Protein AF-A0A946KZQ8-F1 (afdb_monomer_lite)

pLDDT: mean 96.3, std 3.96, range [70.0, 98.69]

Foldseek 3Di:
DCVVCVCVVCVVVQPDDDCPRPCNVVVVVVLVVQLAAQAADEAEEEDAAPPCPPVVVVSCVRGNNNPPQDHHYHYPAYPPRCVVPVPSVVVRVVSSVD

Sequence (98 aa):
DDSYKEAARQFPLLVPNSTDDPSYQNNVEAWEVLKKWEKPLLCAFSDQDHIFQGVENTFIKNIPGAEGINHVQIKGAGHFLQEDKPEECVDAILSLLY

Secondary structure (DSSP, 8-state):
-GGG-HHHHHGGGGS--STTSTTHHHHHHHHHHHTT--S----EEESS-TTTTTTHHHHHHH-GGGTT---EEETT--TTHHHH-HHHHHHHHHTTT-

Radius of gyration: 16.19 Å; chains: 1; bounding box: 36×31×47 Å

Structure (mmCIF, N/CA/C/O backbone):
data_AF-A0A946KZQ8-F1
#
_entry.id   AF-A0A946KZQ8-F1
#
loop_
_atom_site.group_PDB
_atom_site.id
_atom_site.type_symbol
_atom_site.label_atom_id
_atom_site.label_alt_id
_atom_site.label_comp_id
_atom_site.label_asym_id
_atom_site.label_entity_id
_atom_site.label_seq_id
_atom_site.pdbx_PDB_ins_code
_atom_site.Cartn_x
_atom_site.Cartn_y
_atom_site.Cartn_z
_atom_site.occupancy
_atom_site.B_iso_or_equiv
_atom_site.auth_seq_id
_atom_site.auth_comp_id
_atom_site.auth_asym_id
_atom_site.auth_atom_id
_atom_site.pdbx_PDB_model_num
ATOM 1 N N . ASP A 1 1 ? -4.865 -11.099 -29.536 1.00 76.81 1 ASP A N 1
ATOM 2 C CA . ASP A 1 1 ? -3.540 -10.684 -30.012 1.00 76.81 1 ASP A CA 1
ATOM 3 C C . ASP A 1 1 ? -2.785 -10.048 -28.855 1.00 76.81 1 ASP A C 1
ATOM 5 O O . ASP A 1 1 ? -3.419 -9.491 -27.976 1.00 76.81 1 ASP A O 1
ATOM 9 N N . ASP A 1 2 ? -1.470 -10.176 -28.800 1.00 87.06 2 ASP A N 1
ATOM 10 C CA . ASP A 1 2 ? -0.660 -9.770 -27.648 1.00 87.06 2 ASP A CA 1
ATOM 11 C C . ASP A 1 2 ? -0.480 -8.249 -27.516 1.00 87.06 2 ASP A C 1
ATOM 13 O O . ASP A 1 2 ? -0.016 -7.781 -26.477 1.00 87.06 2 ASP A O 1
ATOM 17 N N . SER A 1 3 ? -0.911 -7.476 -28.515 1.00 90.25 3 SER A N 1
ATOM 18 C CA . SER A 1 3 ? -0.860 -6.007 -28.541 1.00 90.25 3 SER A CA 1
ATOM 19 C C . SER A 1 3 ? -1.530 -5.308 -27.346 1.00 90.25 3 SER A C 1
ATOM 21 O O . SER A 1 3 ? -1.131 -4.199 -27.005 1.00 90.25 3 SER A O 1
ATOM 23 N N . TYR A 1 4 ? -2.487 -5.943 -26.655 1.00 91.44 4 TYR A N 1
ATOM 24 C CA . TYR A 1 4 ? -3.118 -5.387 -25.443 1.00 91.44 4 TYR A CA 1
ATOM 25 C C . TYR A 1 4 ? -2.414 -5.766 -24.127 1.00 91.44 4 TYR A C 1
ATOM 27 O O . TYR A 1 4 ? -2.821 -5.304 -23.063 1.00 91.44 4 TYR A O 1
ATOM 35 N N . LYS A 1 5 ? -1.391 -6.632 -24.157 1.00 95.06 5 LYS A N 1
ATOM 36 C CA . LYS A 1 5 ? -0.744 -7.170 -22.941 1.00 95.06 5 LYS A CA 1
ATOM 37 C C . LYS A 1 5 ? 0.452 -6.351 -22.467 1.00 95.06 5 LYS A C 1
ATOM 39 O O . LYS A 1 5 ? 1.017 -6.675 -21.425 1.00 95.06 5 LYS A O 1
ATOM 44 N N . GLU A 1 6 ? 0.843 -5.316 -23.208 1.00 94.88 6 GLU A N 1
ATOM 45 C CA . GLU A 1 6 ? 2.080 -4.580 -22.939 1.00 94.88 6 GLU A CA 1
ATOM 46 C C . GLU A 1 6 ? 2.098 -3.980 -21.531 1.00 94.88 6 GLU A C 1
ATOM 48 O O . GLU A 1 6 ? 3.059 -4.173 -20.796 1.00 94.88 6 GLU A O 1
ATOM 53 N N . ALA A 1 7 ? 0.994 -3.370 -21.091 1.00 94.31 7 ALA A N 1
ATOM 54 C CA . ALA A 1 7 ? 0.895 -2.823 -19.739 1.00 94.31 7 ALA A CA 1
ATOM 55 C C . ALA A 1 7 ? 1.129 -3.891 -18.656 1.00 94.31 7 ALA A C 1
ATOM 57 O O . ALA A 1 7 ? 1.914 -3.668 -17.739 1.00 94.31 7 ALA A O 1
ATOM 58 N N . ALA A 1 8 ? 0.517 -5.073 -18.793 1.00 96.19 8 ALA A N 1
ATOM 59 C CA . ALA A 1 8 ? 0.686 -6.171 -17.839 1.00 96.19 8 ALA A CA 1
ATOM 60 C C . ALA A 1 8 ? 2.126 -6.717 -17.810 1.00 96.19 8 ALA A C 1
ATOM 62 O O . ALA A 1 8 ? 2.577 -7.195 -16.772 1.00 96.19 8 ALA A O 1
ATOM 63 N N . ARG A 1 9 ? 2.858 -6.634 -18.931 1.00 95.31 9 ARG A N 1
ATOM 64 C CA . ARG A 1 9 ? 4.275 -7.025 -19.010 1.00 95.31 9 ARG A CA 1
ATOM 65 C C . ARG A 1 9 ? 5.206 -5.980 -18.404 1.00 95.31 9 ARG A C 1
ATOM 67 O O . ARG A 1 9 ? 6.178 -6.354 -17.758 1.00 95.31 9 ARG A O 1
ATOM 74 N N . GLN A 1 10 ? 4.917 -4.697 -18.616 1.00 95.94 10 GLN A N 1
ATOM 75 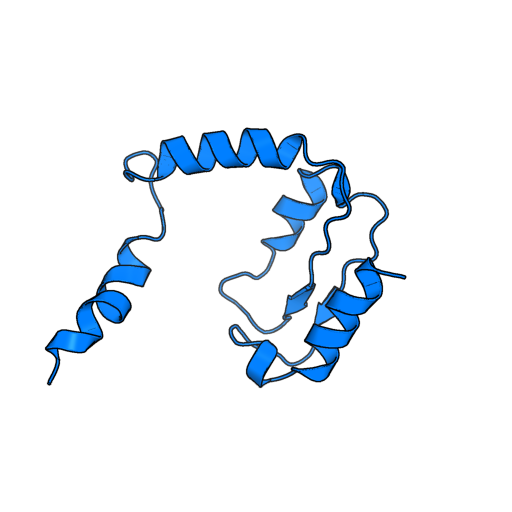C CA . GLN A 1 10 ? 5.768 -3.600 -18.155 1.00 95.94 10 GLN A CA 1
ATOM 76 C C . GLN A 1 10 ? 5.584 -3.292 -16.668 1.00 95.94 10 GLN A C 1
ATOM 78 O O . GLN A 1 10 ? 6.556 -2.948 -16.008 1.00 95.94 10 GLN A O 1
ATOM 83 N N . PHE A 1 11 ? 4.374 -3.438 -16.117 1.00 96.50 11 PHE A N 1
ATOM 84 C CA . PHE A 1 11 ? 4.063 -3.019 -14.743 1.00 96.50 11 PHE A CA 1
ATOM 85 C C . PHE A 1 11 ? 5.052 -3.531 -13.677 1.00 96.50 11 PHE A C 1
ATOM 87 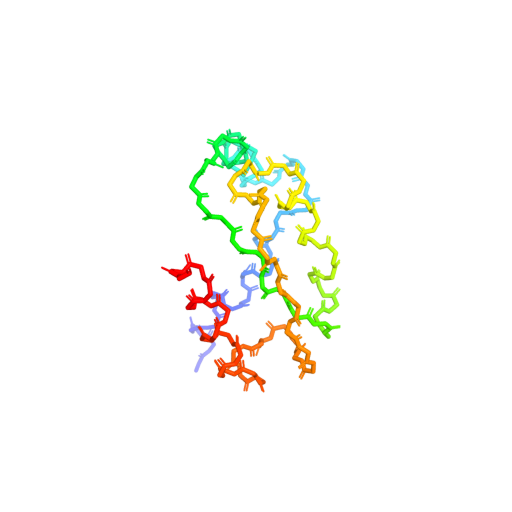O O . PHE A 1 11 ? 5.509 -2.720 -12.872 1.00 96.50 11 PHE A O 1
ATOM 94 N N . PRO A 1 12 ? 5.458 -4.820 -13.676 1.00 95.38 12 PRO A N 1
ATOM 95 C CA . PRO A 1 12 ? 6.429 -5.321 -12.702 1.00 95.38 12 PRO A CA 1
ATOM 96 C C . PRO A 1 12 ? 7.816 -4.672 -12.814 1.00 95.38 12 PRO A C 1
ATOM 98 O O . PRO A 1 12 ? 8.517 -4.568 -11.814 1.00 95.38 12 PRO A O 1
ATOM 101 N N . LEU A 1 13 ? 8.209 -4.218 -14.011 1.00 95.38 13 LEU A N 1
ATOM 102 C CA . LEU A 1 13 ? 9.494 -3.550 -14.254 1.00 95.38 13 LEU A CA 1
ATOM 103 C C . LEU A 1 13 ? 9.507 -2.097 -13.765 1.00 95.38 13 LEU A C 1
ATOM 105 O O . LEU A 1 13 ? 10.574 -1.505 -13.662 1.00 95.38 13 LEU A O 1
ATOM 109 N N . LEU A 1 14 ? 8.335 -1.523 -13.480 1.00 95.94 14 LEU A N 1
ATOM 110 C CA . LEU A 1 14 ? 8.195 -0.158 -12.972 1.00 95.94 14 LEU A CA 1
ATOM 111 C C . LEU A 1 14 ? 8.219 -0.090 -11.439 1.00 95.94 14 LEU A C 1
ATOM 113 O O . LEU A 1 14 ? 8.126 1.003 -10.883 1.00 95.94 14 LEU A O 1
ATOM 117 N N . VAL A 1 15 ? 8.318 -1.232 -10.748 1.00 95.19 15 VAL A N 1
ATOM 118 C CA . VAL A 1 15 ? 8.496 -1.266 -9.293 1.00 95.19 15 VAL A CA 1
ATOM 119 C C . VAL A 1 15 ? 9.938 -0.855 -8.980 1.00 95.19 15 VAL A C 1
ATOM 121 O O . VAL A 1 15 ? 10.855 -1.605 -9.321 1.00 95.19 15 VAL A O 1
ATOM 124 N N . PRO A 1 16 ? 10.164 0.303 -8.334 1.00 94.88 16 PRO A N 1
ATOM 125 C CA . PRO A 1 16 ? 11.514 0.783 -8.092 1.00 94.88 16 PRO A CA 1
ATOM 126 C C . PRO A 1 16 ? 12.226 -0.115 -7.083 1.00 94.88 16 PRO A C 1
ATOM 128 O O . PRO A 1 16 ? 11.686 -0.428 -6.019 1.00 94.88 16 PRO A O 1
ATOM 131 N N . ASN A 1 17 ? 13.453 -0.502 -7.410 1.00 94.56 17 ASN A N 1
ATOM 132 C CA . ASN A 1 17 ? 14.316 -1.324 -6.563 1.00 94.56 17 ASN A CA 1
ATOM 133 C C . ASN A 1 17 ? 15.730 -0.741 -6.391 1.00 94.56 17 ASN A C 1
ATOM 135 O O . ASN A 1 17 ? 16.533 -1.303 -5.646 1.00 94.56 17 ASN A O 1
ATOM 139 N N . SER A 1 18 ? 16.018 0.392 -7.036 1.00 96.12 18 SER A N 1
ATOM 140 C CA . SER A 1 18 ? 17.276 1.127 -6.950 1.00 96.12 18 SER A CA 1
ATOM 141 C C . SER A 1 18 ? 17.031 2.635 -6.831 1.00 96.12 18 SER A C 1
ATOM 143 O O . SER A 1 18 ? 15.971 3.156 -7.175 1.00 96.12 18 SER A O 1
ATOM 145 N N . THR A 1 19 ? 18.043 3.368 -6.366 1.00 96.50 19 THR A N 1
ATOM 146 C CA . THR A 1 19 ? 18.050 4.839 -6.384 1.00 96.50 19 THR A CA 1
ATOM 147 C C . THR A 1 19 ? 18.204 5.419 -7.791 1.00 96.50 19 THR A C 1
ATOM 149 O O . THR A 1 19 ? 17.941 6.601 -7.991 1.00 96.50 19 THR A O 1
ATOM 152 N N . ASP A 1 20 ? 18.623 4.596 -8.755 1.00 96.88 20 ASP A N 1
ATOM 153 C CA . ASP A 1 20 ? 18.774 4.984 -10.162 1.00 96.88 20 ASP A CA 1
ATOM 154 C C . ASP A 1 20 ? 17.452 4.901 -10.948 1.00 96.88 20 ASP A C 1
ATOM 156 O O . ASP A 1 20 ? 17.388 5.338 -12.100 1.00 96.88 20 ASP A O 1
ATOM 160 N N . ASP A 1 21 ? 16.391 4.346 -10.348 1.00 97.25 21 ASP A N 1
ATOM 161 C CA . ASP A 1 21 ? 15.090 4.239 -11.001 1.00 97.25 21 ASP A CA 1
ATOM 162 C C . ASP A 1 21 ? 14.497 5.629 -11.291 1.00 97.25 21 ASP A C 1
ATOM 164 O O . ASP A 1 21 ? 14.481 6.492 -10.406 1.00 97.25 21 ASP A O 1
ATOM 168 N N . PRO A 1 22 ? 13.908 5.860 -12.482 1.00 97.06 22 PRO A N 1
ATOM 169 C CA . PRO A 1 22 ? 13.354 7.167 -12.848 1.00 97.06 22 PRO A CA 1
ATOM 170 C C . PRO A 1 22 ? 12.289 7.701 -11.878 1.00 97.06 22 PRO A C 1
ATOM 172 O O . PRO A 1 22 ? 12.091 8.911 -11.780 1.00 97.06 22 PRO A O 1
ATOM 175 N N . SER A 1 23 ? 11.586 6.815 -11.164 1.00 96.94 23 SER A N 1
ATOM 176 C CA . SER A 1 23 ? 10.569 7.183 -10.174 1.00 96.94 23 SER A CA 1
ATOM 177 C C . SER A 1 23 ? 11.123 7.434 -8.769 1.00 96.94 23 SER A C 1
ATOM 179 O O . SER A 1 23 ? 10.364 7.885 -7.914 1.00 96.94 23 SER A O 1
ATOM 181 N N . TYR A 1 24 ? 12.405 7.149 -8.499 1.00 97.38 24 TYR A N 1
ATOM 182 C CA . TYR A 1 24 ? 12.972 7.200 -7.148 1.00 97.38 24 TYR A CA 1
ATOM 183 C C . TYR A 1 24 ? 12.779 8.572 -6.494 1.00 97.38 24 TYR A C 1
ATOM 185 O O . TYR A 1 24 ? 12.175 8.665 -5.426 1.00 97.38 24 TYR A O 1
ATOM 193 N N . GLN A 1 25 ? 13.220 9.643 -7.162 1.00 98.06 25 GLN A N 1
ATOM 194 C CA . GLN A 1 25 ? 13.147 10.999 -6.611 1.00 98.06 25 GLN A CA 1
ATOM 195 C C . GLN A 1 25 ? 11.698 11.435 -6.350 1.00 98.06 25 GLN A C 1
ATOM 197 O O . GLN A 1 25 ? 11.394 11.956 -5.279 1.00 98.06 25 GLN A O 1
ATOM 202 N N . ASN A 1 26 ? 10.785 11.139 -7.280 1.00 98.25 26 ASN A N 1
ATOM 203 C CA . ASN A 1 26 ? 9.362 11.445 -7.117 1.00 98.25 26 ASN A CA 1
ATOM 204 C C . ASN A 1 26 ? 8.753 10.691 -5.921 1.00 98.25 26 ASN A C 1
ATOM 206 O O . ASN A 1 26 ? 7.958 11.256 -5.171 1.00 98.25 26 ASN A O 1
ATOM 210 N N . ASN A 1 27 ? 9.143 9.430 -5.705 1.00 98.00 27 ASN A N 1
ATOM 211 C CA . ASN A 1 27 ? 8.669 8.640 -4.570 1.00 98.00 27 ASN A CA 1
ATOM 212 C C . ASN A 1 27 ? 9.237 9.149 -3.237 1.00 98.00 27 ASN A C 1
ATOM 214 O O . ASN A 1 27 ? 8.513 9.165 -2.241 1.00 98.00 27 ASN A O 1
ATOM 218 N N . VAL A 1 28 ? 10.498 9.596 -3.204 1.00 97.88 28 VAL A N 1
ATOM 219 C CA . VAL A 1 28 ? 11.093 10.249 -2.024 1.00 97.88 28 VAL A CA 1
ATOM 220 C C . VAL A 1 28 ? 10.321 11.521 -1.674 1.00 97.88 28 VAL A C 1
ATOM 222 O O . VAL A 1 28 ? 9.930 11.706 -0.523 1.00 97.88 28 VAL A O 1
ATOM 225 N N . GLU A 1 29 ? 10.037 12.370 -2.659 1.00 98.56 29 GLU A N 1
ATOM 226 C CA . GLU A 1 29 ? 9.269 13.603 -2.457 1.00 98.56 29 GLU A CA 1
ATOM 227 C C . GLU A 1 29 ? 7.832 13.322 -1.995 1.00 98.56 29 GLU A C 1
ATOM 229 O O . GLU A 1 29 ? 7.332 13.987 -1.085 1.00 98.56 29 GLU A O 1
ATOM 234 N N . ALA A 1 30 ? 7.182 12.290 -2.542 1.00 98.50 30 ALA A N 1
ATOM 235 C CA . ALA A 1 30 ? 5.868 11.846 -2.081 1.00 98.50 30 ALA A CA 1
ATOM 236 C C . ALA A 1 30 ? 5.895 11.385 -0.613 1.00 98.50 30 ALA A C 1
ATOM 238 O O . ALA A 1 30 ? 4.994 11.725 0.157 1.00 98.50 30 ALA A O 1
ATOM 239 N N . TRP A 1 31 ? 6.945 10.676 -0.186 1.00 98.38 31 TRP A N 1
ATOM 240 C CA . TRP A 1 31 ? 7.119 10.295 1.218 1.00 98.38 31 TRP A CA 1
ATOM 241 C C . TRP A 1 31 ? 7.262 11.503 2.148 1.00 98.38 31 TRP A C 1
ATOM 243 O O . TRP A 1 31 ? 6.738 11.467 3.260 1.00 98.38 31 TRP A O 1
ATOM 253 N N . GLU A 1 32 ? 7.898 12.593 1.714 1.00 98.62 32 GLU A N 1
ATOM 254 C CA . GLU A 1 32 ? 7.977 13.832 2.504 1.00 98.62 32 GLU A CA 1
ATOM 255 C C . GLU A 1 32 ? 6.615 14.521 2.680 1.00 98.62 32 GLU A C 1
ATOM 257 O O . GLU A 1 32 ? 6.391 15.208 3.681 1.00 98.62 32 GLU A O 1
ATOM 262 N N . VAL A 1 33 ? 5.685 14.314 1.743 1.00 98.62 33 VAL A N 1
ATOM 263 C CA . VAL A 1 33 ? 4.284 14.733 1.891 1.00 98.62 33 VAL A CA 1
ATOM 264 C C . VAL A 1 33 ? 3.543 13.802 2.851 1.00 98.62 33 VAL A C 1
ATOM 266 O O . VAL A 1 33 ? 2.890 14.281 3.777 1.00 98.62 33 VAL A O 1
ATOM 269 N N . LEU A 1 34 ? 3.675 12.481 2.683 1.00 98.56 34 LEU A N 1
ATOM 270 C CA . LEU A 1 34 ? 3.010 11.490 3.539 1.00 98.56 34 LEU A CA 1
ATOM 271 C C . LEU A 1 34 ? 3.444 11.593 5.007 1.00 98.56 34 LEU A C 1
ATOM 273 O O . LEU A 1 34 ? 2.606 11.493 5.897 1.00 98.56 34 LEU A O 1
ATOM 277 N N . LYS A 1 35 ? 4.718 11.890 5.286 1.00 98.50 35 LYS A N 1
ATOM 278 C CA . LYS A 1 35 ? 5.220 12.127 6.656 1.00 98.50 35 LYS A CA 1
ATOM 279 C C . LYS A 1 35 ? 4.574 13.326 7.362 1.00 98.50 35 LYS A C 1
ATOM 281 O O . LYS A 1 35 ? 4.716 13.469 8.570 1.00 98.50 35 LYS A O 1
ATOM 286 N N . LYS A 1 36 ? 3.887 14.200 6.623 1.00 98.56 36 LYS A N 1
ATOM 287 C CA . LYS A 1 36 ? 3.146 15.361 7.146 1.00 98.56 36 LYS A CA 1
ATOM 288 C C . LYS A 1 36 ? 1.632 15.166 7.055 1.00 98.56 36 LYS A C 1
ATOM 290 O O . LYS A 1 36 ? 0.873 16.102 7.291 1.00 98.56 36 LYS A O 1
ATOM 295 N N . TRP A 1 37 ? 1.177 13.982 6.652 1.00 98.56 37 TRP A N 1
ATOM 296 C CA . TRP A 1 37 ? -0.239 13.684 6.519 1.00 98.56 37 TRP A CA 1
ATOM 297 C C . TRP A 1 37 ? -0.853 13.429 7.895 1.00 98.56 37 TRP A C 1
ATOM 299 O O . TRP A 1 37 ? -0.590 12.408 8.524 1.00 98.56 37 TRP A O 1
ATOM 309 N N . GLU A 1 38 ? -1.680 14.367 8.351 1.00 98.00 38 GLU A N 1
ATOM 310 C CA . GLU A 1 38 ? -2.344 14.323 9.664 1.00 98.00 38 GLU A CA 1
ATOM 311 C C . GLU A 1 38 ? -3.797 13.829 9.597 1.00 98.00 38 GLU A C 1
ATOM 313 O O . GLU A 1 38 ? -4.428 13.601 10.625 1.00 98.00 38 GLU A O 1
ATOM 318 N N . LYS A 1 39 ? -4.363 13.667 8.393 1.00 97.12 39 LYS A N 1
AT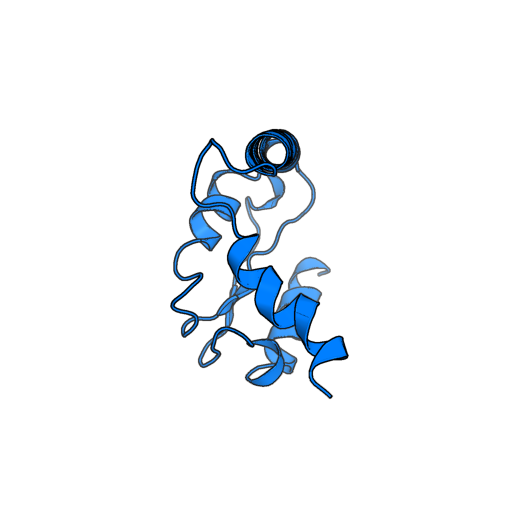OM 319 C CA . LYS A 1 39 ? -5.717 13.110 8.247 1.00 97.12 39 LYS A CA 1
ATOM 320 C C . LYS A 1 39 ? -5.695 11.601 8.519 1.00 97.12 39 LYS A C 1
ATOM 322 O O . LYS A 1 39 ? -4.670 10.978 8.251 1.00 97.12 39 LYS A O 1
ATOM 327 N N . PRO A 1 40 ? -6.813 10.993 8.950 1.00 97.38 40 PRO A N 1
ATOM 328 C CA . PRO A 1 40 ? -6.852 9.568 9.268 1.00 97.38 40 PRO A CA 1
ATOM 329 C C . PRO A 1 40 ? -6.266 8.681 8.159 1.00 97.38 40 PRO A C 1
ATOM 331 O O . PRO A 1 40 ? -6.600 8.844 6.981 1.00 97.38 40 PRO A O 1
ATOM 334 N N . LEU A 1 41 ? -5.392 7.749 8.545 1.00 98.12 41 LEU A N 1
ATOM 335 C CA . LEU A 1 41 ? -4.821 6.714 7.686 1.00 98.12 41 LEU A CA 1
ATOM 336 C C . LEU A 1 41 ? -5.029 5.343 8.328 1.00 98.12 41 LEU A C 1
ATOM 338 O O . LEU A 1 41 ? -4.513 5.054 9.406 1.00 98.12 41 LEU A O 1
ATOM 342 N N . LEU A 1 42 ? -5.742 4.470 7.621 1.00 98.19 42 LEU A N 1
ATOM 343 C CA . LEU A 1 42 ? -5.922 3.076 8.002 1.00 98.19 42 LEU A CA 1
ATOM 344 C C . LEU A 1 42 ? -4.989 2.174 7.194 1.00 98.19 42 LEU A C 1
ATOM 346 O O . LEU A 1 42 ? -4.990 2.216 5.966 1.00 98.19 42 LEU A O 1
ATOM 350 N N . CYS A 1 43 ? -4.246 1.308 7.881 1.00 98.12 43 CYS A N 1
ATOM 351 C CA . CYS A 1 43 ? -3.640 0.131 7.270 1.00 98.12 43 CYS A CA 1
ATOM 352 C C . CYS A 1 43 ? -4.594 -1.063 7.431 1.00 98.12 43 CYS A C 1
ATOM 354 O O . CYS A 1 43 ? -4.955 -1.409 8.557 1.00 98.12 43 CYS A O 1
ATOM 356 N N . ALA A 1 44 ? -4.988 -1.669 6.307 1.00 97.50 44 ALA A N 1
ATOM 357 C CA . ALA A 1 44 ? -5.884 -2.826 6.227 1.00 97.50 44 ALA A CA 1
ATOM 358 C C . ALA A 1 44 ? -5.280 -3.920 5.320 1.00 97.50 44 ALA A C 1
ATOM 360 O O . ALA A 1 44 ? -5.824 -4.253 4.271 1.00 97.50 44 ALA A O 1
ATOM 361 N N . PHE A 1 45 ? -4.095 -4.414 5.686 1.00 98.00 45 PHE A N 1
ATOM 362 C CA . PHE A 1 45 ? -3.353 -5.422 4.914 1.00 98.00 45 PHE A CA 1
ATOM 363 C C . PHE A 1 45 ? -3.877 -6.834 5.203 1.00 98.00 45 PHE A C 1
ATOM 365 O O . PHE A 1 45 ? -4.509 -7.064 6.233 1.00 98.00 45 PHE A O 1
ATOM 372 N N . SER A 1 46 ? -3.608 -7.796 4.322 1.00 97.81 46 SER A N 1
ATOM 373 C CA . SER A 1 46 ? -3.972 -9.200 4.538 1.00 97.81 46 SER A CA 1
ATOM 374 C C . SER A 1 46 ? -2.846 -10.005 5.202 1.00 97.81 46 SER A C 1
ATOM 376 O O . SER A 1 46 ? -1.702 -9.554 5.287 1.00 97.81 46 SER A O 1
ATOM 378 N N . ASP A 1 47 ? -3.159 -11.186 5.741 1.00 96.94 47 ASP A N 1
ATOM 379 C CA . ASP A 1 47 ? -2.184 -12.039 6.436 1.00 96.94 47 ASP A CA 1
ATOM 380 C C . ASP A 1 47 ? -1.531 -13.128 5.569 1.00 96.94 47 ASP A C 1
ATOM 382 O O . ASP A 1 47 ? -0.595 -13.778 6.041 1.00 96.94 47 ASP A O 1
ATOM 386 N N . GLN A 1 48 ? -1.972 -13.316 4.319 1.00 97.56 48 GLN A N 1
ATOM 387 C CA . GLN A 1 48 ? -1.373 -14.271 3.372 1.00 97.56 48 GLN A CA 1
ATOM 388 C C . GLN A 1 48 ? -0.738 -13.594 2.146 1.00 97.56 48 GLN A C 1
ATOM 390 O O . GLN A 1 48 ? -0.312 -14.276 1.214 1.00 97.56 48 GLN A O 1
ATOM 395 N N . ASP A 1 49 ? -0.625 -12.262 2.137 1.00 97.31 49 ASP A N 1
ATOM 396 C CA . ASP A 1 49 ? 0.178 -11.542 1.148 1.00 97.31 49 ASP A CA 1
ATOM 397 C C . ASP A 1 49 ? 1.657 -11.484 1.558 1.00 97.31 49 ASP A C 1
ATOM 399 O O . ASP A 1 49 ? 2.110 -10.578 2.260 1.00 97.31 49 ASP A O 1
ATOM 403 N N . HIS A 1 50 ? 2.437 -12.450 1.076 1.00 93.62 50 HIS A N 1
ATOM 404 C CA . HIS A 1 50 ? 3.879 -12.505 1.320 1.00 93.62 50 HIS A CA 1
ATOM 405 C C . HIS A 1 50 ? 4.677 -11.375 0.648 1.00 93.62 50 HIS A C 1
ATOM 407 O O . HIS A 1 50 ? 5.828 -11.162 1.024 1.00 93.62 50 HIS A O 1
ATOM 413 N N . ILE A 1 51 ? 4.110 -10.662 -0.335 1.00 94.75 51 ILE A N 1
ATOM 414 C CA . ILE A 1 51 ? 4.797 -9.553 -1.016 1.00 94.75 51 ILE A CA 1
ATOM 415 C C . ILE A 1 51 ? 4.817 -8.320 -0.111 1.00 94.75 51 ILE A C 1
ATOM 417 O O . ILE A 1 51 ? 5.838 -7.641 -0.012 1.00 94.75 51 ILE A O 1
ATOM 421 N N . PHE A 1 52 ? 3.700 -8.043 0.561 1.00 94.00 52 PHE A N 1
ATOM 422 C CA . PHE A 1 52 ? 3.518 -6.837 1.372 1.00 94.00 52 PHE A CA 1
ATOM 423 C C . PHE A 1 52 ? 3.580 -7.077 2.883 1.00 94.00 52 PHE A C 1
ATOM 425 O O . PHE A 1 52 ? 3.406 -6.139 3.660 1.00 94.00 52 PHE A O 1
ATOM 432 N N . GLN A 1 53 ? 3.867 -8.304 3.318 1.00 92.75 53 GLN A N 1
ATOM 433 C CA . GLN A 1 53 ? 3.981 -8.647 4.731 1.00 92.75 53 GLN A CA 1
ATOM 434 C C . GLN A 1 53 ? 4.964 -7.718 5.469 1.00 92.75 53 GLN A C 1
ATOM 436 O O . GLN A 1 53 ? 6.156 -7.674 5.166 1.00 92.75 53 GLN A O 1
ATOM 441 N N . GLY A 1 54 ? 4.472 -6.998 6.480 1.00 93.88 54 GLY A N 1
ATOM 442 C CA . GLY A 1 54 ? 5.272 -6.118 7.329 1.00 93.88 54 GLY A CA 1
ATOM 443 C C . GLY A 1 54 ? 5.404 -4.682 6.814 1.00 93.88 54 GLY A C 1
ATOM 444 O O . GLY A 1 54 ? 5.882 -3.823 7.564 1.00 93.88 54 GLY A O 1
ATOM 445 N N . VAL A 1 55 ? 4.976 -4.396 5.578 1.00 95.69 55 VAL A N 1
ATOM 446 C CA . VAL A 1 55 ? 5.033 -3.054 4.973 1.00 95.69 55 VAL A CA 1
ATOM 447 C C . VAL A 1 55 ? 4.165 -2.060 5.744 1.00 95.69 55 VAL A C 1
ATOM 449 O O . VAL A 1 55 ? 4.562 -0.901 5.892 1.00 95.69 55 VAL A O 1
ATOM 452 N N . GLU A 1 56 ? 3.044 -2.508 6.311 1.00 96.25 56 GLU A N 1
ATOM 453 C CA . GLU A 1 56 ? 2.134 -1.699 7.123 1.00 96.25 56 GLU A CA 1
ATOM 454 C C . GLU A 1 56 ? 2.861 -0.960 8.254 1.00 96.25 56 GLU A C 1
ATOM 456 O O . GLU A 1 56 ? 2.592 0.214 8.504 1.00 96.25 56 GLU A O 1
ATOM 461 N N . ASN A 1 57 ? 3.874 -1.585 8.865 1.00 96.81 57 ASN A N 1
ATOM 462 C CA . ASN A 1 57 ? 4.638 -0.982 9.959 1.00 96.81 57 ASN A CA 1
ATOM 463 C C . ASN A 1 57 ? 5.382 0.287 9.521 1.00 96.81 57 ASN A C 1
ATOM 465 O O . ASN A 1 57 ? 5.571 1.200 10.325 1.00 96.81 57 ASN A O 1
ATOM 469 N N . THR A 1 58 ? 5.786 0.375 8.249 1.00 97.69 58 THR A N 1
ATOM 470 C CA . THR A 1 58 ? 6.415 1.584 7.700 1.00 97.69 58 THR A CA 1
ATOM 471 C C . THR A 1 58 ? 5.414 2.732 7.638 1.00 97.69 58 THR A C 1
ATOM 473 O O . THR A 1 58 ? 5.756 3.849 8.021 1.00 97.69 58 THR A O 1
ATOM 476 N N . PHE A 1 59 ? 4.180 2.475 7.208 1.00 98.06 59 PHE A N 1
ATOM 477 C CA . PHE A 1 59 ? 3.135 3.499 7.147 1.00 98.06 59 PHE A CA 1
ATOM 478 C C . PHE A 1 59 ? 2.740 3.956 8.553 1.00 98.06 59 PHE A C 1
ATOM 480 O O . PHE A 1 59 ? 2.813 5.148 8.844 1.00 98.06 59 PHE A O 1
ATOM 487 N N . ILE A 1 60 ? 2.435 3.005 9.442 1.00 98.12 60 ILE A N 1
ATOM 488 C CA . ILE A 1 60 ? 2.005 3.265 10.825 1.00 98.12 60 ILE A CA 1
ATOM 489 C C . ILE A 1 60 ? 3.054 4.078 11.592 1.00 98.12 60 ILE A C 1
ATOM 491 O O . ILE A 1 60 ? 2.720 5.002 12.325 1.00 98.12 60 ILE A O 1
ATOM 495 N N . LYS A 1 61 ? 4.342 3.765 11.406 1.00 98.19 61 LYS A N 1
ATOM 496 C CA . LYS A 1 61 ? 5.435 4.448 12.111 1.00 98.19 61 LYS A CA 1
ATOM 497 C C . LYS A 1 61 ? 5.697 5.869 11.611 1.00 98.19 61 LYS A C 1
ATOM 499 O O . LYS A 1 61 ? 6.165 6.696 12.389 1.00 98.19 61 LYS A O 1
ATOM 504 N N . ASN A 1 62 ? 5.520 6.128 10.315 1.00 98.50 62 ASN A N 1
ATOM 505 C CA . ASN A 1 62 ? 6.028 7.353 9.688 1.00 98.50 62 ASN A CA 1
ATOM 506 C C . ASN A 1 62 ? 4.944 8.376 9.338 1.00 98.50 62 ASN A C 1
ATOM 508 O O . ASN A 1 62 ? 5.295 9.516 9.042 1.00 98.50 62 ASN A O 1
ATOM 512 N N . ILE A 1 63 ? 3.664 7.997 9.331 1.00 98.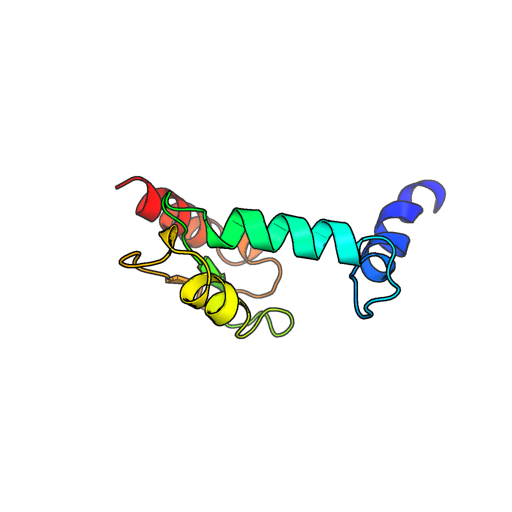69 63 ILE A N 1
ATOM 513 C CA . ILE A 1 63 ? 2.570 8.883 8.924 1.00 98.69 63 ILE A CA 1
ATOM 514 C C . ILE A 1 63 ? 1.742 9.276 10.157 1.00 98.69 63 ILE A C 1
ATOM 516 O O . ILE A 1 63 ? 1.085 8.403 10.723 1.00 98.69 63 ILE A O 1
ATOM 520 N N . PRO A 1 64 ? 1.720 10.564 10.565 1.00 98.62 64 PRO A N 1
ATOM 521 C CA . PRO A 1 64 ? 1.030 11.012 11.781 1.00 98.62 64 PRO A CA 1
ATOM 522 C C . PRO A 1 64 ? -0.449 10.624 11.840 1.00 98.62 64 PRO A C 1
ATOM 524 O O . PRO A 1 64 ? -0.945 10.207 12.877 1.00 98.62 64 PRO A O 1
ATOM 527 N N . GLY A 1 65 ? -1.146 10.691 10.706 1.00 98.19 65 GLY A N 1
ATOM 528 C CA . GLY A 1 65 ? -2.553 10.321 10.589 1.00 98.19 65 GLY A CA 1
ATOM 529 C C . GLY A 1 65 ? -2.875 8.849 10.868 1.00 98.19 65 GLY A C 1
ATOM 530 O O . GLY A 1 65 ? -4.051 8.497 10.933 1.00 98.19 65 GLY A O 1
ATOM 531 N N . ALA A 1 66 ? -1.865 7.986 11.010 1.00 98.06 66 ALA A N 1
ATOM 532 C CA . ALA A 1 66 ? -2.036 6.604 11.448 1.00 98.06 66 ALA A CA 1
ATOM 533 C C . ALA A 1 66 ? -2.102 6.470 12.982 1.00 98.06 66 ALA A C 1
ATOM 535 O O . ALA A 1 66 ? -2.592 5.463 13.489 1.00 98.06 66 ALA A O 1
ATOM 536 N N . GLU A 1 67 ? -1.622 7.462 13.738 1.00 97.25 67 GLU A N 1
ATOM 537 C CA . GLU A 1 67 ? -1.604 7.408 15.198 1.00 97.25 67 GLU A CA 1
ATOM 538 C C . GLU A 1 67 ? -3.027 7.359 15.772 1.00 97.25 67 GLU A C 1
ATOM 540 O O . GLU A 1 67 ? -3.914 8.115 15.376 1.00 97.25 67 GLU A O 1
ATOM 545 N N . GLY A 1 68 ? -3.256 6.445 16.717 1.00 95.25 68 GLY A N 1
ATOM 546 C CA . GLY A 1 68 ? -4.563 6.266 17.354 1.00 95.25 68 GLY A CA 1
ATOM 547 C C . GLY A 1 68 ? -5.630 5.610 16.468 1.00 95.25 68 GLY A C 1
ATOM 548 O O . GLY A 1 68 ? -6.754 5.429 16.934 1.00 95.25 68 GLY A O 1
ATOM 549 N N . ILE A 1 69 ? -5.301 5.220 15.231 1.00 97.12 69 ILE A N 1
ATOM 5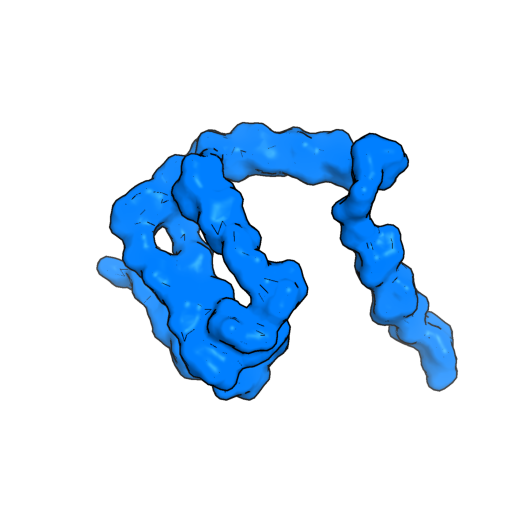50 C CA . ILE A 1 69 ? -6.205 4.471 14.354 1.00 97.12 69 ILE A CA 1
ATOM 551 C C . ILE A 1 69 ? -6.125 2.975 14.677 1.00 97.12 69 ILE A C 1
ATOM 553 O O . ILE A 1 69 ? -5.047 2.392 14.789 1.00 97.12 69 ILE A O 1
ATOM 557 N N . ASN A 1 70 ? -7.284 2.324 14.783 1.00 95.88 70 ASN A N 1
ATOM 558 C CA . ASN A 1 70 ? -7.367 0.873 14.929 1.00 95.88 70 ASN A CA 1
ATOM 559 C C . ASN A 1 70 ? -7.084 0.194 13.582 1.00 95.88 70 ASN A C 1
ATOM 561 O O . ASN A 1 70 ? -7.991 -0.030 12.785 1.00 95.88 70 ASN A O 1
ATOM 565 N N . HIS A 1 71 ? -5.816 -0.113 13.317 1.00 97.50 71 HIS A N 1
ATOM 566 C CA . HIS A 1 71 ? -5.413 -0.863 12.127 1.00 97.50 71 HIS A CA 1
ATOM 567 C C . HIS A 1 71 ? -5.932 -2.301 12.159 1.00 97.50 71 HIS A C 1
ATOM 569 O O . HIS A 1 71 ? -6.046 -2.913 13.222 1.00 97.50 71 HIS A O 1
ATOM 575 N N . VAL A 1 72 ? -6.211 -2.854 10.980 1.00 96.56 72 VAL A N 1
ATOM 576 C CA . VAL A 1 72 ? -6.777 -4.198 10.840 1.00 96.56 72 VAL A CA 1
ATOM 577 C C . VAL A 1 72 ? -5.892 -5.063 9.954 1.00 96.56 72 VAL A C 1
ATOM 579 O O . VAL A 1 72 ? -5.257 -4.582 9.018 1.00 96.56 72 VAL A O 1
ATOM 582 N N . GLN A 1 73 ? -5.860 -6.360 10.254 1.00 97.31 73 GLN A N 1
ATOM 583 C CA . GLN A 1 73 ? -5.261 -7.356 9.376 1.00 97.31 73 GLN A CA 1
ATOM 584 C C . GLN A 1 73 ? -6.352 -8.314 8.903 1.00 97.31 73 GLN A C 1
ATOM 586 O O . GLN A 1 73 ? -6.931 -9.036 9.718 1.00 97.31 73 GLN A O 1
ATOM 591 N N . ILE A 1 74 ? -6.631 -8.317 7.602 1.00 98.00 74 ILE A N 1
ATOM 592 C CA . ILE A 1 74 ? -7.675 -9.138 6.987 1.00 98.00 74 ILE A CA 1
ATOM 593 C C . ILE A 1 74 ? -7.188 -10.586 6.922 1.00 98.00 74 ILE A C 1
ATOM 595 O O . ILE A 1 74 ? -6.148 -10.889 6.335 1.00 98.00 74 ILE A O 1
ATOM 599 N N . LYS A 1 75 ? -7.925 -11.477 7.589 1.00 98.12 75 LYS A N 1
ATOM 600 C CA . LYS A 1 75 ? -7.527 -12.870 7.806 1.00 98.12 75 LYS A CA 1
ATOM 601 C C . LYS A 1 75 ? -7.984 -13.779 6.676 1.00 98.12 75 LYS A C 1
ATOM 603 O O . LYS A 1 75 ? -9.142 -13.727 6.272 1.00 98.12 75 LYS A O 1
ATOM 608 N N . GLY A 1 76 ? -7.099 -14.673 6.242 1.00 97.75 76 GLY A N 1
ATOM 609 C CA . GLY A 1 76 ? -7.396 -15.662 5.208 1.00 97.75 76 GLY A CA 1
ATOM 610 C C . GLY A 1 76 ? -7.530 -15.059 3.810 1.00 97.75 76 GLY A C 1
ATOM 611 O O . GLY A 1 76 ? -8.308 -15.580 3.019 1.00 97.75 76 GLY A O 1
ATOM 612 N N . ALA A 1 77 ? -6.812 -13.966 3.539 1.00 98.19 77 ALA A N 1
ATOM 613 C CA . ALA A 1 77 ? -6.755 -13.309 2.236 1.00 98.19 77 ALA A CA 1
ATOM 614 C C . ALA A 1 77 ? -5.308 -13.177 1.754 1.00 98.19 77 ALA A C 1
ATOM 616 O O . ALA A 1 77 ? -4.403 -12.920 2.552 1.00 98.19 77 ALA A O 1
ATOM 617 N N . GLY A 1 78 ? -5.101 -13.330 0.448 1.00 97.88 78 GLY A N 1
ATOM 618 C CA . GLY A 1 78 ? -3.818 -13.134 -0.218 1.00 97.88 78 GLY A CA 1
ATOM 619 C C . GLY A 1 78 ? -3.614 -11.701 -0.714 1.00 97.88 78 GLY A C 1
ATOM 620 O O . GLY A 1 78 ? -4.155 -10.743 -0.162 1.00 97.88 78 GLY A O 1
ATOM 621 N N . HIS A 1 79 ? -2.820 -11.562 -1.780 1.00 97.44 79 HIS A N 1
ATOM 622 C CA . HIS A 1 79 ? -2.496 -10.271 -2.403 1.00 97.44 79 HIS A CA 1
ATOM 623 C C . HIS A 1 79 ? -3.725 -9.571 -3.007 1.00 97.44 79 HIS A C 1
ATOM 625 O O . HIS A 1 79 ? -3.875 -8.355 -2.917 1.00 97.44 79 HIS A O 1
ATOM 631 N N . PHE A 1 80 ? -4.646 -10.344 -3.585 1.00 97.88 80 PHE A N 1
ATOM 632 C CA . PHE A 1 80 ? -5.908 -9.840 -4.130 1.00 97.88 80 PHE A CA 1
ATOM 633 C C . PHE A 1 80 ? -7.020 -9.930 -3.082 1.00 97.88 80 PHE A C 1
ATOM 635 O O . PHE A 1 80 ? -8.055 -10.547 -3.313 1.00 97.88 80 PHE A O 1
ATOM 642 N N . LEU A 1 81 ? -6.799 -9.321 -1.916 1.00 97.88 81 LEU A N 1
ATOM 643 C CA . LEU A 1 81 ? -7.675 -9.453 -0.751 1.00 97.88 81 LEU A CA 1
ATOM 644 C C . LEU A 1 81 ? -9.142 -9.080 -1.001 1.00 97.88 81 LEU A C 1
ATOM 646 O O . LEU A 1 81 ? -10.024 -9.664 -0.382 1.00 97.88 81 LEU A O 1
ATOM 650 N N . GLN A 1 82 ? -9.414 -8.171 -1.938 1.00 98.25 82 GLN A N 1
ATOM 651 C CA . GLN A 1 82 ? -10.776 -7.832 -2.351 1.00 98.25 82 GLN A CA 1
ATOM 652 C C . GLN A 1 82 ? -11.538 -8.996 -3.010 1.00 98.25 82 GLN A C 1
ATOM 654 O O . GLN A 1 82 ? -12.762 -8.990 -2.985 1.00 98.25 82 GLN A O 1
ATOM 659 N N . GLU A 1 83 ? -10.847 -9.977 -3.597 1.00 98.38 83 GLU A N 1
ATOM 660 C CA . GLU A 1 83 ? -11.473 -11.180 -4.167 1.00 98.38 83 GLU A CA 1
ATOM 661 C C . GLU A 1 83 ? -11.734 -12.234 -3.082 1.00 98.38 83 GLU A C 1
ATOM 663 O O . GLU A 1 83 ? -12.769 -12.898 -3.091 1.00 98.38 83 GLU A O 1
ATOM 668 N N . ASP A 1 84 ? -10.815 -12.368 -2.122 1.00 98.38 84 ASP A N 1
ATOM 669 C CA . ASP A 1 84 ? -10.914 -13.366 -1.051 1.00 98.38 84 ASP A CA 1
ATOM 670 C C . ASP A 1 84 ? -11.890 -12.941 0.059 1.00 98.38 84 ASP A C 1
ATOM 672 O O . ASP A 1 84 ? -12.591 -13.773 0.643 1.00 98.38 84 ASP A O 1
ATOM 676 N N . LYS A 1 85 ? -11.886 -11.643 0.388 1.00 98.44 85 LYS A N 1
ATOM 677 C CA . LYS A 1 85 ? -12.503 -11.041 1.580 1.00 98.44 85 LYS A CA 1
ATOM 678 C C . LYS A 1 85 ? -13.144 -9.668 1.296 1.00 98.44 85 LYS A C 1
ATOM 680 O O . LYS A 1 85 ? -12.802 -8.676 1.944 1.00 98.44 85 LYS A O 1
ATOM 685 N N . PRO A 1 86 ? -14.070 -9.575 0.320 1.00 98.38 86 PRO A N 1
ATOM 686 C CA . PRO A 1 86 ? -14.663 -8.301 -0.090 1.00 98.38 86 PRO A CA 1
ATOM 687 C C . PRO A 1 86 ? -15.431 -7.591 1.032 1.00 98.38 86 PRO A C 1
ATOM 689 O O . PRO A 1 86 ? -15.349 -6.369 1.143 1.00 98.38 86 PRO A O 1
ATOM 692 N N . GLU A 1 87 ? -16.171 -8.333 1.861 1.00 98.56 87 GLU A N 1
ATOM 693 C CA . GLU A 1 87 ? -16.964 -7.770 2.963 1.00 98.56 87 GLU A CA 1
ATOM 694 C C . GLU A 1 87 ? -16.047 -7.158 4.029 1.00 98.56 87 GLU A C 1
ATOM 696 O O . GLU A 1 87 ? -16.236 -6.010 4.423 1.00 98.56 87 GLU A O 1
ATOM 701 N N . GLU A 1 88 ? -14.974 -7.858 4.401 1.00 98.44 88 GLU A N 1
ATOM 702 C CA . GLU A 1 88 ? -13.999 -7.369 5.373 1.00 98.44 88 GLU A CA 1
ATOM 703 C C . GLU A 1 88 ? -13.202 -6.157 4.852 1.00 98.44 88 GLU A C 1
ATOM 705 O O . GLU A 1 88 ? -12.845 -5.271 5.634 1.00 98.44 88 GLU A O 1
ATOM 710 N N . CYS A 1 89 ? -12.955 -6.058 3.538 1.00 98.12 89 CYS A N 1
ATOM 711 C CA . CYS A 1 89 ? -12.410 -4.839 2.930 1.00 98.12 89 CYS A CA 1
ATOM 712 C C . CYS A 1 89 ? -13.361 -3.642 3.093 1.00 98.12 89 CYS A C 1
ATOM 714 O O . CYS A 1 89 ? -12.908 -2.536 3.395 1.00 98.12 89 CYS A O 1
ATOM 716 N N . VAL A 1 90 ? -14.668 -3.846 2.895 1.00 98.19 90 VAL A N 1
ATOM 717 C CA . VAL A 1 90 ? -15.677 -2.789 3.072 1.00 98.19 90 VAL A CA 1
ATOM 718 C C . VAL A 1 90 ? -15.769 -2.378 4.538 1.00 98.19 90 VAL A C 1
ATOM 720 O O . VAL A 1 90 ? -15.725 -1.182 4.826 1.00 98.19 90 VAL A O 1
ATOM 723 N N . ASP A 1 91 ? -15.820 -3.338 5.458 1.00 98.00 91 ASP A N 1
ATOM 724 C CA . ASP A 1 91 ? -15.870 -3.065 6.896 1.00 98.00 91 ASP A CA 1
ATOM 725 C C . ASP A 1 91 ? -14.650 -2.263 7.365 1.00 98.00 91 ASP A C 1
ATOM 727 O O . ASP A 1 91 ? -14.801 -1.303 8.123 1.00 98.00 91 ASP A O 1
ATOM 731 N N . ALA A 1 92 ? -13.453 -2.583 6.857 1.00 97.62 92 ALA A N 1
ATOM 732 C CA . ALA A 1 92 ? -12.243 -1.812 7.135 1.00 97.62 92 ALA A CA 1
ATOM 733 C C . ALA A 1 92 ? -12.362 -0.358 6.644 1.00 97.62 92 ALA A C 1
ATOM 735 O O . ALA A 1 92 ? -12.027 0.578 7.363 1.00 97.62 92 ALA A O 1
ATOM 736 N N . ILE A 1 93 ? -12.877 -0.130 5.433 1.00 97.06 93 ILE A N 1
ATOM 737 C CA . ILE A 1 93 ? -13.086 1.235 4.926 1.00 97.06 93 ILE A CA 1
ATOM 738 C C . ILE A 1 93 ? -14.092 1.989 5.806 1.00 97.06 93 ILE A C 1
ATOM 740 O O . ILE A 1 93 ? -13.856 3.145 6.165 1.00 97.06 93 ILE A O 1
ATOM 744 N N . LEU A 1 94 ? -15.203 1.344 6.169 1.00 97.06 94 LEU A N 1
ATOM 745 C CA . LEU A 1 94 ? -16.240 1.949 7.003 1.00 97.06 94 LEU A CA 1
ATOM 746 C C . LEU A 1 94 ? -15.734 2.265 8.414 1.00 97.06 94 LEU A C 1
ATOM 748 O O . LEU A 1 94 ? -16.119 3.296 8.962 1.00 97.06 94 LEU A O 1
ATOM 752 N N . SER A 1 95 ? -14.824 1.465 8.978 1.00 95.12 95 SER A N 1
ATOM 753 C CA . SER A 1 95 ? -14.245 1.727 10.303 1.00 95.12 95 SER A CA 1
ATOM 754 C C . SER A 1 95 ? -13.363 2.978 10.363 1.00 95.12 95 SER A C 1
ATOM 756 O O . SER A 1 95 ? -12.938 3.363 11.445 1.00 95.12 95 SER A O 1
ATOM 758 N N . LEU A 1 96 ? -13.031 3.593 9.222 1.00 93.12 96 LEU A N 1
ATOM 759 C CA . LEU A 1 96 ? -12.325 4.877 9.178 1.00 93.12 96 LEU A CA 1
ATOM 760 C C . LEU A 1 96 ? -13.286 6.079 9.187 1.00 93.12 96 LEU A C 1
ATOM 762 O O . LEU A 1 96 ? -12.858 7.209 9.422 1.00 93.12 96 LEU A O 1
ATOM 766 N N . LEU A 1 97 ? -14.571 5.853 8.892 1.00 88.00 97 LEU A N 1
ATOM 767 C CA . LEU A 1 97 ? -15.603 6.893 8.815 1.00 88.00 97 LEU A CA 1
ATOM 768 C C . LEU A 1 97 ? -16.378 7.078 10.127 1.00 88.00 97 LEU A C 1
ATOM 770 O O . LEU A 1 97 ? -17.008 8.124 10.304 1.00 88.00 97 LEU A O 1
ATOM 774 N N . TYR A 1 98 ? -16.354 6.072 11.003 1.00 70.00 98 TYR A N 1
ATOM 775 C CA . TYR A 1 98 ? -17.106 5.996 12.258 1.00 70.00 98 TYR A CA 1
ATOM 776 C C . TYR A 1 98 ? -16.166 5.809 13.446 1.00 70.00 98 TYR A C 1
ATOM 778 O O . TYR A 1 98 ? -16.465 6.402 14.507 1.00 70.00 98 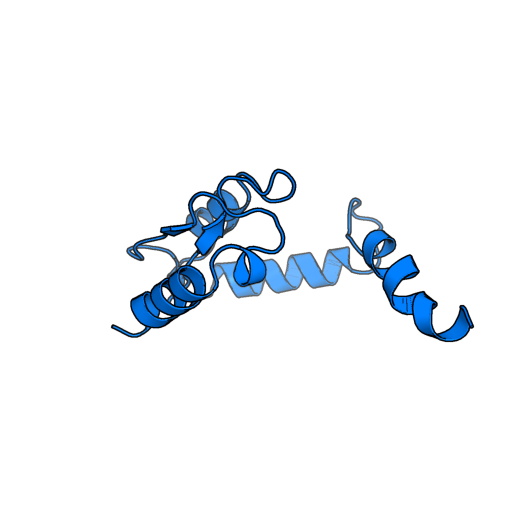TYR A O 1
#